Protein AF-A0A233HSI1-F1 (afdb_monomer)

Foldseek 3Di:
DDPVVLLVLLLLLLLLVVVLVLLCVVQDDPPDDPVSVVVSVVVSVVSVVSNVVSVVCCVPPVVVVDPPVLSVLSSVLSNLLSVCCCCVPPVVPDDDDPVSVVVNVVSVVVNVCSSVVDD

pLDDT: mean 83.76, std 8.8, range [45.31, 92.81]

Nearest PDB structures (foldseek):
  7szt-assembly1_B  TM=6.548E-01  e=5.494E-01  Clostridiales bacterium oral taxon 876
  8tgy-assembly1_A  TM=5.484E-01  e=1.049E+00  Clostridia bacterium
  8vxu-assembly1_A  TM=5.671E-01  e=1.898E+00  Clostridia bacterium
  8r97-assembly2_I  TM=2.950E-01  e=8.589E+00  Subtercola sp.

Sequence (119 aa):
MTSLGIFLALFVATCGAHMQNLVAIKNIDAQLGWVSYCKVALMCLPISVVVSVGFAYYYTNGVKAFPYLLLSLVALGSSIIFSFIINQFILHQRSFNQLEFIGVIFIIFGVGLTLYSKP

Radius of gyration: 16.39 Å; Cα contacts (8 Å, |Δi|>4): 89; chains: 1; bounding box: 34×32×50 Å

Structure (mmCIF, N/CA/C/O backbone):
data_AF-A0A233HSI1-F1
#
_entry.id   AF-A0A233HSI1-F1
#
loop_
_atom_site.group_PDB
_atom_site.id
_atom_site.type_symbol
_atom_site.label_atom_id
_atom_site.label_alt_id
_atom_site.label_comp_id
_atom_site.label_asym_id
_atom_site.label_entity_id
_atom_site.label_seq_id
_atom_site.pdbx_PDB_ins_code
_atom_site.Cartn_x
_atom_site.Cartn_y
_atom_site.Cartn_z
_atom_site.occupancy
_atom_site.B_iso_or_equiv
_atom_site.auth_seq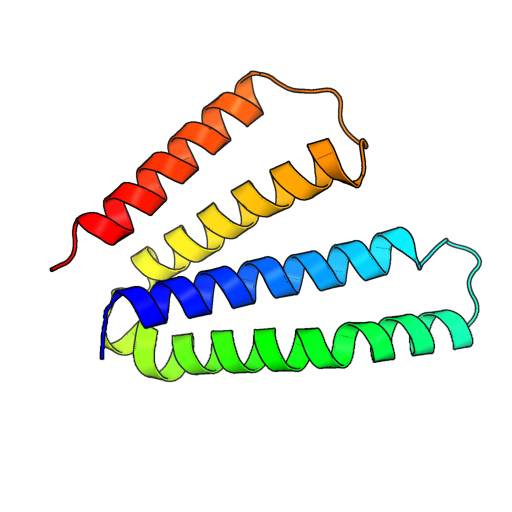_id
_atom_site.auth_comp_id
_atom_site.auth_asym_id
_atom_site.auth_atom_id
_atom_site.pdbx_PDB_model_num
ATOM 1 N N . MET A 1 1 ? -12.972 -10.424 17.689 1.00 51.75 1 MET A N 1
ATOM 2 C CA . MET A 1 1 ? -11.988 -10.247 16.595 1.00 51.75 1 MET A CA 1
ATOM 3 C C . MET A 1 1 ? -11.277 -8.933 16.839 1.00 51.75 1 MET A C 1
ATOM 5 O O . MET A 1 1 ? -11.958 -7.962 17.139 1.00 51.75 1 MET A O 1
ATOM 9 N N . THR A 1 2 ? -9.945 -8.910 16.826 1.00 67.56 2 THR A N 1
ATOM 10 C CA . THR A 1 2 ? -9.187 -7.736 17.281 1.00 67.56 2 THR A CA 1
ATOM 11 C C . THR A 1 2 ? -9.310 -6.587 16.280 1.00 67.56 2 THR A C 1
ATOM 13 O O . THR A 1 2 ? -9.145 -6.780 15.074 1.00 67.56 2 THR A O 1
ATOM 16 N N . SER A 1 3 ? -9.597 -5.388 16.790 1.00 73.25 3 SER A N 1
ATOM 17 C CA . SER A 1 3 ? -9.583 -4.106 16.068 1.00 73.25 3 SER A CA 1
ATOM 18 C C . SER A 1 3 ? -8.359 -3.977 15.153 1.00 73.25 3 SER A C 1
ATOM 20 O O . SER A 1 3 ? -8.475 -3.619 13.980 1.00 73.25 3 SER A O 1
ATOM 22 N N . LEU A 1 4 ? -7.203 -4.401 15.665 1.00 79.19 4 LEU A N 1
ATOM 23 C CA . LEU A 1 4 ? -5.924 -4.466 14.967 1.00 79.19 4 LEU A CA 1
ATOM 24 C C . LEU A 1 4 ? -5.984 -5.225 13.632 1.00 79.19 4 LEU A C 1
ATOM 26 O O . LEU A 1 4 ? -5.423 -4.760 12.645 1.00 79.19 4 LEU A O 1
ATOM 30 N N . GLY A 1 5 ? -6.677 -6.367 13.568 1.00 82.56 5 GLY A N 1
ATOM 31 C CA . GLY A 1 5 ? -6.723 -7.197 12.360 1.00 82.56 5 GLY A CA 1
ATOM 32 C C . GLY A 1 5 ? -7.417 -6.509 11.182 1.00 82.56 5 GLY A C 1
ATOM 33 O O . GLY A 1 5 ? -7.019 -6.695 10.036 1.00 82.56 5 GLY A O 1
ATOM 34 N N . ILE A 1 6 ? -8.417 -5.666 11.455 1.00 85.31 6 ILE A N 1
ATOM 35 C CA . ILE A 1 6 ? -9.121 -4.879 10.430 1.00 85.31 6 ILE A CA 1
ATOM 36 C C . ILE A 1 6 ? -8.209 -3.783 9.882 1.00 85.31 6 ILE A C 1
ATOM 38 O O . ILE A 1 6 ? -8.091 -3.630 8.667 1.00 85.31 6 ILE A O 1
ATOM 42 N N . PHE A 1 7 ? -7.530 -3.051 10.764 1.00 84.94 7 PHE A N 1
ATOM 43 C CA . PHE A 1 7 ? -6.602 -2.004 10.348 1.00 84.94 7 PHE A CA 1
ATOM 44 C C . PHE A 1 7 ? -5.396 -2.562 9.593 1.00 84.94 7 PHE A C 1
ATOM 46 O O . PHE A 1 7 ? -4.978 -1.980 8.596 1.00 84.94 7 PHE A O 1
ATOM 53 N N . LEU A 1 8 ? -4.871 -3.710 10.023 1.00 84.81 8 LEU A N 1
ATOM 54 C CA . LEU A 1 8 ? -3.740 -4.364 9.375 1.00 84.81 8 LEU A CA 1
ATOM 55 C C . LEU A 1 8 ? -4.132 -4.896 7.990 1.00 84.81 8 LEU A C 1
ATOM 57 O O . LEU A 1 8 ? -3.395 -4.683 7.032 1.00 84.81 8 LEU A O 1
ATOM 61 N N . ALA A 1 9 ? -5.321 -5.491 7.847 1.00 88.56 9 ALA A N 1
ATOM 62 C CA . ALA A 1 9 ? -5.846 -5.898 6.542 1.00 88.56 9 ALA A CA 1
ATOM 63 C C . ALA A 1 9 ? -6.010 -4.705 5.584 1.00 88.56 9 ALA A C 1
ATOM 65 O O . ALA A 1 9 ? -5.626 -4.795 4.419 1.00 88.56 9 ALA A O 1
ATOM 66 N N . LEU A 1 10 ? -6.526 -3.573 6.079 1.00 89.12 10 LEU A N 1
ATOM 67 C CA . LEU A 1 10 ? -6.682 -2.347 5.293 1.00 89.12 10 LEU A CA 1
ATOM 68 C C . LEU A 1 10 ? -5.328 -1.753 4.879 1.00 89.12 10 LEU A C 1
ATOM 70 O O . LEU A 1 10 ? -5.153 -1.351 3.728 1.00 89.12 10 LEU A O 1
ATOM 74 N N . PHE A 1 11 ? -4.361 -1.737 5.797 1.00 88.44 11 PHE A N 1
ATOM 75 C CA . PHE A 1 11 ? -2.997 -1.292 5.526 1.00 88.44 11 PHE A CA 1
ATOM 76 C C . PHE A 1 11 ? -2.338 -2.158 4.445 1.00 88.44 11 PHE A C 1
ATOM 78 O O . PHE A 1 11 ? -1.858 -1.633 3.442 1.00 88.44 11 PHE A O 1
ATOM 85 N N . VAL A 1 12 ? -2.389 -3.487 4.594 1.00 90.31 12 VAL A N 1
ATOM 86 C CA . VAL A 1 12 ? -1.818 -4.439 3.628 1.00 90.31 12 VAL A CA 1
ATOM 87 C C . VAL A 1 12 ? -2.481 -4.312 2.257 1.00 90.31 12 VAL A C 1
ATOM 89 O O . VAL A 1 12 ? -1.775 -4.281 1.251 1.00 90.31 12 VAL A O 1
ATOM 92 N N . ALA A 1 13 ? -3.810 -4.183 2.195 1.00 91.38 13 ALA A N 1
ATOM 93 C CA . ALA A 1 13 ? -4.523 -3.984 0.934 1.00 91.38 13 ALA A CA 1
ATOM 94 C C . ALA A 1 13 ? -4.107 -2.678 0.240 1.00 91.38 13 ALA A C 1
ATOM 96 O O . ALA A 1 13 ? -3.865 -2.659 -0.967 1.00 91.38 13 ALA A O 1
ATOM 97 N N . THR A 1 14 ? -3.954 -1.598 1.009 1.00 91.50 14 THR A N 1
ATOM 98 C CA . THR A 1 14 ? -3.534 -0.296 0.478 1.00 91.50 14 THR A CA 1
ATOM 99 C C . THR A 1 14 ? -2.098 -0.346 -0.052 1.00 91.50 14 THR A C 1
ATOM 101 O O . THR A 1 14 ? -1.837 0.093 -1.171 1.00 91.50 14 THR A O 1
ATOM 104 N N . CYS A 1 15 ? -1.164 -0.943 0.695 1.00 90.38 15 CYS A N 1
ATOM 105 C CA . CYS A 1 15 ? 0.211 -1.155 0.233 1.00 90.38 15 CYS A CA 1
ATOM 106 C C . CYS A 1 15 ? 0.274 -2.072 -0.997 1.00 90.38 15 CYS A C 1
ATOM 108 O O . CYS A 1 15 ? 1.035 -1.807 -1.925 1.00 90.38 15 CYS A O 1
ATOM 110 N N . GLY A 1 16 ? -0.544 -3.126 -1.037 1.00 92.19 16 GLY A N 1
ATOM 111 C CA . GLY A 1 16 ? -0.632 -4.040 -2.174 1.00 92.19 16 GLY A CA 1
ATOM 112 C C . GLY A 1 16 ? -1.038 -3.328 -3.465 1.00 92.19 16 GLY A C 1
ATOM 113 O O . GLY A 1 16 ? -0.390 -3.522 -4.490 1.00 92.19 16 GLY A O 1
ATOM 114 N N . ALA A 1 17 ? -2.034 -2.440 -3.412 1.00 90.12 17 ALA A N 1
ATOM 115 C CA . ALA A 1 17 ? -2.447 -1.647 -4.572 1.00 90.12 17 ALA A CA 1
ATOM 116 C C . ALA A 1 17 ? -1.292 -0.788 -5.123 1.00 90.12 17 ALA A C 1
ATOM 118 O O . ALA A 1 17 ? -1.042 -0.741 -6.327 1.00 90.12 17 ALA A O 1
ATOM 119 N N . HIS A 1 18 ? -0.512 -0.170 -4.237 1.00 89.94 18 HIS A N 1
ATOM 120 C CA . HIS A 1 18 ? 0.673 0.591 -4.632 1.00 89.94 18 HIS A CA 1
ATOM 121 C C . HIS A 1 18 ? 1.809 -0.275 -5.178 1.00 89.94 18 HIS A C 1
ATOM 123 O O . HIS A 1 18 ? 2.517 0.149 -6.089 1.00 89.94 18 HIS A O 1
ATOM 129 N N . MET A 1 19 ? 1.975 -1.499 -4.674 1.00 88.25 19 MET A N 1
ATOM 130 C CA . MET A 1 19 ? 2.938 -2.450 -5.233 1.00 88.25 19 MET A CA 1
ATOM 131 C C . MET A 1 19 ? 2.586 -2.823 -6.675 1.00 88.25 19 MET A C 1
ATOM 133 O O . MET A 1 19 ? 3.486 -2.924 -7.504 1.00 88.25 19 MET A O 1
ATOM 137 N N . GLN A 1 20 ? 1.301 -2.963 -7.012 1.00 89.19 20 GLN A N 1
ATOM 138 C CA . GLN A 1 20 ? 0.877 -3.193 -8.399 1.00 89.19 20 GLN A CA 1
ATOM 139 C C . GLN A 1 20 ? 1.246 -2.016 -9.302 1.00 89.19 20 GLN A C 1
ATOM 141 O O . GLN A 1 20 ? 1.793 -2.221 -10.385 1.00 89.19 20 GLN A O 1
ATOM 146 N N . ASN A 1 21 ? 1.024 -0.789 -8.825 1.00 86.56 21 ASN A N 1
ATOM 147 C CA . ASN A 1 21 ? 1.421 0.421 -9.543 1.00 86.56 21 ASN A CA 1
ATOM 148 C C . ASN A 1 21 ? 2.941 0.482 -9.746 1.00 86.56 21 ASN A C 1
ATOM 150 O O . ASN A 1 21 ? 3.406 0.817 -10.831 1.00 86.56 21 ASN A O 1
ATOM 154 N N . LEU A 1 22 ? 3.727 0.100 -8.737 1.00 87.75 22 LEU A N 1
ATOM 155 C CA . LEU A 1 22 ? 5.183 0.035 -8.841 1.00 87.75 22 LEU A CA 1
ATOM 156 C C . LEU A 1 22 ? 5.650 -1.006 -9.870 1.00 87.75 22 LEU A C 1
ATOM 158 O O . LEU A 1 22 ? 6.552 -0.722 -10.659 1.00 87.75 22 LEU A O 1
ATOM 162 N N . VAL A 1 23 ? 5.051 -2.203 -9.872 1.00 86.69 23 VAL A N 1
ATOM 163 C CA . VAL A 1 23 ? 5.359 -3.251 -10.859 1.00 86.69 23 VAL A CA 1
ATOM 164 C C . VAL A 1 23 ? 5.020 -2.760 -12.264 1.00 86.69 23 VAL A C 1
ATOM 166 O O . VAL A 1 23 ? 5.821 -2.965 -13.173 1.00 86.69 23 VAL A O 1
ATOM 169 N N . ALA A 1 24 ? 3.890 -2.071 -12.436 1.00 84.38 24 ALA A N 1
ATOM 170 C CA . ALA A 1 24 ? 3.514 -1.464 -13.706 1.00 84.38 24 ALA A CA 1
ATOM 171 C C . ALA A 1 24 ? 4.547 -0.419 -14.160 1.00 84.38 24 ALA A C 1
ATOM 173 O O . ALA A 1 24 ? 5.080 -0.544 -15.255 1.00 84.38 24 ALA A O 1
ATOM 174 N N . ILE A 1 25 ? 4.908 0.544 -13.306 1.00 83.44 25 ILE A N 1
ATOM 175 C CA . ILE A 1 25 ? 5.873 1.608 -13.642 1.00 83.44 25 ILE A CA 1
ATOM 176 C C . ILE A 1 25 ? 7.252 1.040 -14.004 1.00 83.44 25 ILE A C 1
ATOM 178 O O . ILE A 1 25 ? 7.887 1.528 -14.931 1.00 83.44 25 ILE A O 1
ATOM 182 N N . LYS A 1 26 ? 7.734 0.011 -13.295 1.00 82.75 26 LYS A N 1
ATOM 183 C CA . LYS A 1 26 ? 9.069 -0.564 -13.543 1.00 82.75 26 LYS A CA 1
ATOM 184 C C . LYS A 1 26 ? 9.157 -1.468 -14.771 1.00 82.75 26 LYS A C 1
ATOM 186 O O . LYS A 1 26 ? 10.261 -1.706 -15.246 1.00 82.75 26 LYS A O 1
ATOM 191 N N . ASN A 1 27 ? 8.038 -2.026 -15.228 1.00 79.12 27 ASN A N 1
ATOM 192 C CA . ASN A 1 27 ? 8.028 -3.050 -16.277 1.00 79.12 27 ASN A CA 1
ATOM 193 C C . ASN A 1 27 ? 7.227 -2.646 -17.517 1.00 79.12 27 ASN A C 1
ATOM 195 O O . ASN A 1 27 ? 7.153 -3.441 -18.451 1.00 79.12 27 ASN A O 1
ATOM 199 N N . ILE A 1 28 ? 6.608 -1.463 -17.524 1.00 74.62 28 ILE A N 1
ATOM 200 C CA . ILE A 1 28 ? 5.873 -0.914 -18.664 1.00 74.62 28 ILE A CA 1
ATOM 201 C C . ILE A 1 28 ? 6.566 0.373 -19.135 1.00 74.62 28 ILE A C 1
ATOM 203 O O . ILE A 1 28 ? 6.205 1.470 -18.726 1.00 74.62 28 ILE A O 1
ATOM 207 N N . ASP A 1 29 ? 7.544 0.230 -20.026 1.00 66.81 29 ASP A N 1
ATOM 208 C CA . ASP A 1 29 ? 8.019 1.300 -20.904 1.00 66.81 29 ASP A CA 1
ATOM 209 C C . ASP A 1 29 ? 7.129 1.473 -22.145 1.00 66.81 29 ASP A C 1
ATOM 211 O O . ASP A 1 29 ? 6.493 0.532 -22.630 1.00 66.81 29 ASP A O 1
ATOM 215 N N . ALA A 1 30 ? 7.143 2.688 -22.704 1.00 59.53 30 ALA A N 1
ATOM 216 C CA . ALA A 1 30 ? 6.294 3.144 -23.812 1.00 59.53 30 ALA A CA 1
ATOM 217 C C . ALA A 1 30 ? 6.402 2.330 -25.125 1.00 59.53 30 ALA A C 1
ATOM 219 O O . ALA A 1 30 ? 5.626 2.563 -26.048 1.00 59.53 30 ALA A O 1
ATOM 220 N N . GLN A 1 31 ? 7.344 1.385 -25.227 1.00 60.62 31 GLN A N 1
ATOM 221 C CA . GLN A 1 31 ? 7.579 0.554 -26.418 1.00 60.62 31 GLN A CA 1
ATOM 222 C C . GLN A 1 31 ? 7.211 -0.928 -26.246 1.00 60.62 31 GLN A C 1
ATOM 224 O O . GLN A 1 31 ? 7.491 -1.742 -27.128 1.00 60.62 31 GLN A O 1
ATOM 229 N N . LEU A 1 32 ? 6.609 -1.327 -25.126 1.00 62.66 32 LEU A N 1
ATOM 230 C CA . LEU A 1 32 ? 6.364 -2.745 -24.878 1.00 62.66 32 LEU A CA 1
ATOM 231 C C . LEU A 1 32 ? 5.127 -3.277 -25.605 1.00 62.66 32 LEU A C 1
ATOM 233 O O . LEU A 1 32 ? 4.038 -2.717 -25.542 1.00 62.66 32 LEU A O 1
ATOM 237 N N . GLY A 1 33 ? 5.300 -4.420 -26.270 1.00 77.75 33 GLY A N 1
ATOM 238 C CA . GLY A 1 33 ? 4.210 -5.160 -26.902 1.00 77.75 33 GLY A CA 1
ATOM 239 C C . GLY A 1 33 ? 3.319 -5.908 -25.900 1.00 77.75 33 GLY A C 1
ATOM 240 O O . GLY A 1 33 ? 3.675 -6.107 -24.737 1.00 77.75 33 GLY A O 1
ATOM 241 N N . TRP A 1 34 ? 2.176 -6.402 -26.390 1.00 82.81 34 TRP A N 1
ATOM 242 C CA . TRP A 1 34 ? 1.140 -7.142 -25.644 1.00 82.81 34 TRP A CA 1
ATOM 243 C C . TRP A 1 34 ? 1.662 -8.207 -24.664 1.00 82.81 34 TRP A C 1
ATOM 245 O O . TRP A 1 34 ? 1.137 -8.349 -23.563 1.00 82.81 34 TRP A O 1
ATOM 255 N N . VAL A 1 35 ? 2.736 -8.917 -25.017 1.00 82.19 35 VAL A N 1
ATOM 256 C CA . VAL A 1 35 ? 3.335 -9.961 -24.168 1.00 82.19 35 VAL A CA 1
ATOM 257 C C . VAL A 1 35 ? 3.862 -9.406 -22.839 1.00 82.19 35 VAL A C 1
ATOM 259 O O . VAL A 1 35 ? 3.751 -10.080 -21.815 1.00 82.19 35 VAL A O 1
ATOM 262 N N . SER A 1 36 ? 4.411 -8.187 -22.819 1.00 81.88 36 SER A N 1
ATOM 263 C CA . SER A 1 36 ? 4.894 -7.584 -21.570 1.00 81.88 36 SER A CA 1
ATOM 264 C C . SER A 1 36 ? 3.740 -7.205 -20.649 1.00 81.88 36 SER A C 1
ATOM 266 O O . SER A 1 36 ? 3.781 -7.501 -19.456 1.00 81.88 36 SER A O 1
ATOM 268 N N . TYR A 1 37 ? 2.659 -6.653 -21.210 1.00 83.31 37 TYR A N 1
ATOM 269 C CA . TYR A 1 37 ? 1.442 -6.362 -20.453 1.00 83.31 37 TYR A CA 1
ATOM 270 C C . TYR A 1 37 ? 0.859 -7.626 -19.814 1.00 83.31 37 TYR A C 1
ATOM 272 O O . TYR A 1 37 ? 0.514 -7.609 -18.635 1.00 83.31 37 TYR A O 1
ATOM 280 N N . CYS A 1 38 ? 0.825 -8.748 -20.543 1.00 86.50 38 CYS A N 1
ATOM 281 C CA . CYS A 1 38 ? 0.393 -10.030 -19.984 1.00 86.50 38 CYS A CA 1
ATOM 282 C C . CYS A 1 38 ? 1.300 -10.504 -18.840 1.00 86.50 38 CYS A C 1
ATOM 284 O O . CYS A 1 38 ? 0.796 -10.975 -17.823 1.00 86.50 38 CYS A O 1
ATOM 286 N N . LYS A 1 39 ? 2.626 -10.3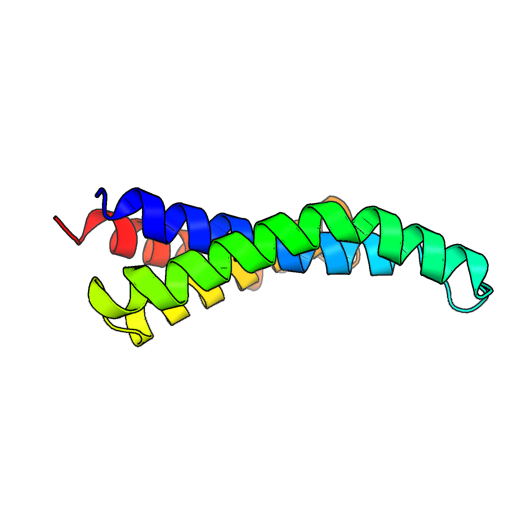56 -18.960 1.00 85.12 39 LYS A N 1
ATOM 287 C CA . LYS A 1 39 ? 3.561 -10.710 -17.878 1.00 85.12 39 LYS A CA 1
ATOM 288 C C . LYS A 1 39 ? 3.335 -9.860 -16.630 1.00 85.12 39 LYS A C 1
ATOM 290 O O . LYS A 1 39 ? 3.252 -10.413 -15.538 1.00 85.12 39 LYS A O 1
ATOM 295 N N . VAL A 1 40 ? 3.182 -8.546 -16.789 1.00 87.31 40 VAL A N 1
ATOM 296 C CA . VAL A 1 40 ? 2.888 -7.635 -15.673 1.00 87.31 40 VAL A CA 1
ATOM 297 C C . VAL A 1 40 ? 1.549 -7.980 -15.027 1.00 87.31 40 VAL A C 1
ATOM 299 O O . VAL A 1 40 ? 1.471 -8.082 -13.806 1.00 87.31 40 VAL A O 1
ATOM 302 N N . ALA A 1 41 ? 0.515 -8.252 -15.825 1.00 86.81 41 ALA A N 1
ATOM 303 C CA . ALA A 1 41 ? -0.783 -8.676 -15.313 1.00 86.81 41 ALA A CA 1
ATOM 304 C C . ALA A 1 41 ? -0.675 -9.969 -14.485 1.00 86.81 41 ALA A C 1
ATOM 306 O O . ALA A 1 41 ? -1.203 -10.029 -13.375 1.00 86.81 41 ALA A O 1
ATOM 307 N N . LEU A 1 42 ? 0.068 -10.970 -14.973 1.00 90.12 42 LEU A N 1
ATOM 308 C CA . LEU A 1 42 ? 0.315 -12.218 -14.244 1.00 90.12 42 LEU A CA 1
ATOM 309 C C . LEU A 1 42 ? 1.098 -11.993 -12.942 1.00 90.12 42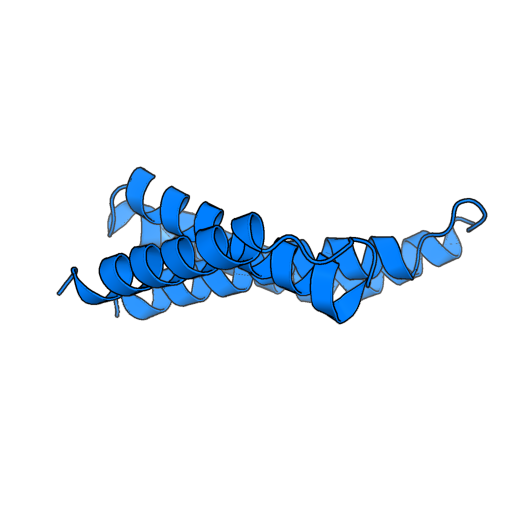 LEU A C 1
ATOM 311 O O . LEU A 1 42 ? 0.768 -12.605 -11.929 1.00 90.12 42 LEU A O 1
ATOM 315 N N . MET A 1 43 ? 2.088 -11.095 -12.933 1.00 88.38 43 MET A N 1
ATOM 316 C CA . MET A 1 43 ? 2.822 -10.724 -11.714 1.00 88.38 43 MET A CA 1
ATOM 317 C C . MET A 1 43 ? 1.935 -9.996 -10.696 1.00 88.38 43 MET A C 1
ATOM 319 O O . MET A 1 43 ? 2.115 -10.158 -9.490 1.00 88.38 43 MET A O 1
ATOM 323 N N . CYS A 1 44 ? 0.959 -9.218 -11.166 1.00 91.12 44 CYS A N 1
ATOM 324 C CA . CYS A 1 44 ? 0.022 -8.498 -10.311 1.00 91.12 44 CYS A CA 1
ATOM 325 C C . CYS A 1 44 ? -1.110 -9.379 -9.764 1.00 91.12 44 CYS A C 1
ATOM 327 O O . CYS A 1 44 ? -1.693 -8.998 -8.751 1.00 91.12 44 CYS A O 1
ATOM 329 N N . LEU A 1 45 ? -1.419 -10.537 -10.369 1.00 91.69 45 LEU A N 1
ATOM 330 C CA . LEU A 1 45 ? -2.533 -11.406 -9.952 1.00 91.69 45 LEU A CA 1
ATOM 331 C C . LEU A 1 45 ? -2.472 -11.841 -8.475 1.00 91.69 45 LEU A C 1
ATOM 333 O O . LEU A 1 45 ? -3.475 -11.655 -7.782 1.00 91.69 45 LEU A O 1
ATOM 337 N N . PRO A 1 46 ? -1.347 -12.360 -7.940 1.00 90.38 46 PRO A N 1
ATOM 338 C CA . PRO A 1 46 ? -1.271 -12.724 -6.523 1.00 90.38 46 PRO A CA 1
ATOM 339 C C . PRO A 1 46 ? -1.519 -11.523 -5.608 1.00 90.38 46 PRO A C 1
ATOM 341 O O . PRO A 1 46 ? -2.223 -11.629 -4.604 1.00 90.38 46 PRO A O 1
ATOM 344 N N . ILE A 1 47 ? -0.999 -10.355 -5.995 1.00 92.31 47 ILE A N 1
ATOM 345 C CA . ILE A 1 47 ? -1.199 -9.106 -5.260 1.00 92.31 47 ILE A CA 1
ATOM 346 C C . ILE A 1 47 ? -2.677 -8.693 -5.327 1.00 92.31 47 ILE A C 1
ATOM 348 O O . ILE A 1 47 ? -3.248 -8.340 -4.299 1.00 92.31 47 ILE A O 1
ATOM 352 N N . SER A 1 48 ? -3.334 -8.831 -6.486 1.00 92.00 48 SER A N 1
ATOM 353 C CA . SER A 1 48 ? -4.759 -8.516 -6.664 1.00 92.00 48 SER A CA 1
ATOM 354 C C . SER A 1 48 ? -5.638 -9.341 -5.739 1.00 92.00 48 SER A C 1
ATOM 356 O O . SER A 1 48 ? -6.612 -8.814 -5.206 1.00 92.00 48 SER A O 1
ATOM 358 N N . VAL A 1 49 ? -5.305 -10.617 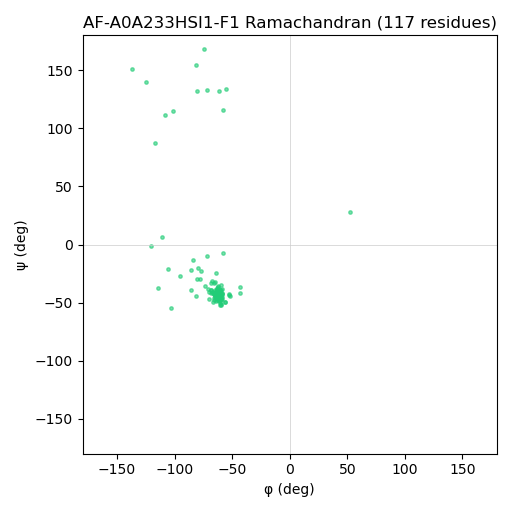-5.525 1.00 92.50 49 VAL A N 1
ATOM 359 C CA . VAL A 1 49 ? -6.048 -11.482 -4.599 1.00 92.50 49 VAL A CA 1
ATOM 360 C C . VAL A 1 49 ? -5.926 -10.952 -3.173 1.00 92.50 49 VAL A C 1
ATOM 362 O O . VAL A 1 49 ? -6.942 -10.765 -2.510 1.00 92.50 49 VAL A O 1
ATOM 365 N N . VAL A 1 50 ? -4.711 -10.637 -2.716 1.00 90.88 50 VAL A N 1
ATOM 366 C CA . VAL A 1 50 ? -4.480 -10.091 -1.366 1.00 90.88 50 VAL A CA 1
ATOM 367 C C . VAL A 1 50 ? -5.207 -8.759 -1.172 1.00 90.88 50 VAL A C 1
ATOM 369 O O . VAL A 1 50 ? -5.884 -8.567 -0.163 1.00 90.88 50 VAL A O 1
ATOM 372 N N . VAL A 1 51 ? -5.118 -7.862 -2.156 1.00 92.81 51 VAL A N 1
ATOM 373 C CA . VAL A 1 51 ? -5.795 -6.558 -2.147 1.00 92.81 51 VAL A CA 1
ATOM 374 C C . VAL A 1 51 ? -7.311 -6.738 -2.088 1.00 92.81 51 VAL A C 1
ATOM 376 O O . VAL A 1 51 ? -7.972 -6.139 -1.240 1.00 92.81 51 VAL A O 1
ATOM 379 N N . SER A 1 52 ? -7.862 -7.612 -2.932 1.00 92.19 52 SER A N 1
ATOM 380 C CA . SER A 1 52 ? -9.304 -7.872 -2.996 1.00 92.19 52 SER A CA 1
ATOM 381 C C . SER A 1 52 ? -9.827 -8.491 -1.703 1.00 92.19 52 SER A C 1
ATOM 383 O O . SER A 1 52 ? -10.845 -8.044 -1.184 1.00 92.19 52 SER A O 1
ATOM 385 N N . VAL A 1 53 ? -9.120 -9.475 -1.138 1.00 92.00 53 VAL A N 1
ATOM 386 C CA . VAL A 1 53 ? -9.489 -10.104 0.140 1.00 92.00 53 VAL A CA 1
ATOM 387 C C . VAL A 1 53 ? -9.405 -9.095 1.285 1.00 92.00 53 VAL A C 1
ATOM 389 O O . VAL A 1 53 ? -10.323 -9.025 2.100 1.00 92.00 53 VAL A O 1
ATOM 392 N N . GLY A 1 54 ? -8.351 -8.277 1.335 1.00 89.00 54 GLY A N 1
ATOM 393 C CA . GLY A 1 54 ? -8.191 -7.252 2.365 1.00 89.00 54 GLY A CA 1
ATOM 394 C C . GLY A 1 54 ? -9.291 -6.189 2.314 1.00 89.00 54 GLY A C 1
ATOM 395 O O . GLY A 1 54 ? -9.899 -5.887 3.344 1.00 89.00 54 GLY A O 1
ATOM 396 N N . PHE A 1 55 ? -9.631 -5.686 1.121 1.00 88.50 55 PHE A N 1
ATOM 397 C CA . PHE A 1 55 ? -10.746 -4.749 0.961 1.00 88.50 55 PHE A CA 1
ATOM 398 C C . PHE A 1 55 ? -12.109 -5.404 1.212 1.00 88.50 55 PHE A C 1
ATOM 400 O O . PHE A 1 55 ? -12.954 -4.800 1.869 1.00 88.50 55 PHE A O 1
ATOM 407 N N . ALA A 1 56 ? -12.334 -6.647 0.779 1.00 89.94 56 ALA A N 1
ATOM 408 C CA . ALA A 1 56 ? -13.570 -7.374 1.073 1.00 89.94 56 ALA A CA 1
ATOM 409 C C . ALA A 1 56 ? -13.759 -7.574 2.583 1.00 89.94 56 ALA A C 1
ATOM 411 O O . ALA A 1 56 ? -14.847 -7.347 3.120 1.00 89.94 56 ALA A O 1
ATOM 412 N N . TYR A 1 57 ? -12.689 -7.928 3.296 1.00 87.31 57 TYR A N 1
ATOM 413 C CA . TYR A 1 57 ? -12.701 -8.042 4.749 1.00 87.31 57 TYR A CA 1
ATOM 414 C C . TYR A 1 57 ? -13.015 -6.695 5.419 1.00 87.31 57 TYR A C 1
ATOM 416 O O . TYR A 1 57 ? -13.834 -6.633 6.340 1.00 87.31 57 TYR A O 1
ATOM 424 N N . TYR A 1 58 ? -12.440 -5.605 4.908 1.00 85.69 58 TYR A N 1
ATOM 425 C CA . TYR A 1 58 ? -12.738 -4.240 5.336 1.00 85.69 58 TYR A CA 1
ATOM 426 C C . TYR A 1 58 ? -14.218 -3.860 5.141 1.00 85.69 58 TYR A C 1
ATOM 428 O O . TYR A 1 58 ? -14.858 -3.423 6.099 1.00 85.69 58 TYR A O 1
ATOM 436 N N . TYR A 1 59 ? -14.789 -4.066 3.952 1.00 83.56 59 TYR A N 1
ATOM 437 C CA . TYR A 1 59 ? -16.184 -3.704 3.677 1.00 83.56 59 TYR A CA 1
ATOM 438 C C . TYR A 1 59 ? -17.180 -4.562 4.466 1.00 83.56 59 TYR A C 1
ATOM 440 O O . TYR A 1 59 ? -18.238 -4.076 4.861 1.00 83.56 59 TYR A O 1
ATOM 448 N N . THR A 1 60 ? -16.836 -5.819 4.751 1.00 86.19 60 THR A N 1
ATOM 449 C CA . THR A 1 60 ? -17.753 -6.753 5.420 1.00 86.19 60 THR A CA 1
ATOM 450 C C . THR A 1 60 ? -17.710 -6.638 6.944 1.00 86.19 60 THR A C 1
ATOM 452 O O . THR A 1 60 ? -18.754 -6.723 7.596 1.00 86.19 60 THR A O 1
ATOM 455 N N . ASN A 1 61 ? -16.515 -6.445 7.516 1.00 85.00 61 ASN A N 1
ATOM 456 C CA . ASN A 1 61 ? -16.290 -6.458 8.966 1.00 85.00 61 ASN A CA 1
ATOM 457 C C . ASN A 1 61 ? -15.851 -5.095 9.513 1.00 85.00 61 ASN A C 1
ATOM 459 O O . ASN A 1 61 ? -16.277 -4.699 10.595 1.00 85.00 61 ASN A O 1
ATOM 463 N N . GLY A 1 62 ? -15.033 -4.352 8.766 1.00 80.06 62 GLY A N 1
ATOM 464 C CA . GLY A 1 62 ? -14.497 -3.057 9.190 1.00 80.06 62 GLY A CA 1
ATOM 465 C C . GLY A 1 62 ? -15.562 -1.978 9.329 1.00 80.06 62 GLY A C 1
ATOM 466 O O . GLY A 1 62 ? -15.654 -1.352 10.382 1.00 80.06 62 GLY A O 1
ATOM 467 N N . VAL A 1 63 ? -16.414 -1.813 8.316 1.00 82.44 63 VAL A N 1
ATOM 468 C CA . VAL A 1 63 ? -17.479 -0.787 8.308 1.00 82.44 63 VAL A CA 1
ATOM 469 C C . VAL A 1 63 ? -18.527 -1.020 9.407 1.00 82.44 63 VAL A C 1
ATOM 471 O O . VAL A 1 63 ? -19.157 -0.075 9.872 1.00 82.44 63 VAL A O 1
ATOM 474 N N . LYS A 1 64 ? -18.690 -2.266 9.870 1.00 84.62 64 LYS A N 1
ATOM 475 C CA . LYS A 1 64 ? -19.578 -2.600 10.996 1.00 84.62 64 LYS A CA 1
ATOM 476 C C . LYS A 1 64 ? -18.961 -2.267 12.356 1.00 84.62 64 LYS A C 1
ATOM 478 O O . LYS A 1 64 ? -19.692 -1.998 13.301 1.00 84.62 64 LYS A O 1
ATOM 483 N N . ALA A 1 65 ? -17.633 -2.313 12.461 1.00 82.31 65 ALA A N 1
ATOM 484 C CA . ALA A 1 65 ? -16.906 -2.137 13.717 1.00 82.31 65 ALA A CA 1
ATOM 485 C C . ALA A 1 65 ? -16.412 -0.695 13.943 1.00 82.31 65 ALA A C 1
ATOM 487 O O . ALA A 1 65 ? -16.244 -0.267 15.086 1.00 82.31 65 ALA A O 1
ATOM 488 N N . PHE A 1 66 ? -16.175 0.078 12.878 1.00 83.25 66 PHE A N 1
ATOM 489 C CA . PHE A 1 66 ? -15.640 1.438 12.964 1.00 83.25 66 PHE A CA 1
ATOM 490 C C . PHE A 1 66 ? -16.364 2.392 12.006 1.00 83.25 66 PHE A C 1
ATOM 492 O O . PHE A 1 66 ? -16.790 1.970 10.932 1.00 83.25 66 PHE A O 1
ATOM 499 N N . PRO A 1 67 ? -16.446 3.697 12.341 1.00 84.81 67 PRO A N 1
ATOM 500 C CA . PRO A 1 67 ? -16.943 4.701 11.411 1.00 84.81 67 PRO A CA 1
ATOM 501 C C . PRO A 1 67 ? -16.144 4.676 10.109 1.00 84.81 67 PRO A C 1
ATOM 503 O O . PRO A 1 67 ? -14.911 4.680 10.139 1.00 84.81 67 PRO A O 1
ATOM 506 N N . TYR A 1 68 ? -16.848 4.714 8.977 1.00 82.25 68 TYR A N 1
ATOM 507 C CA . TYR A 1 68 ? -16.232 4.703 7.649 1.00 82.25 68 TYR A CA 1
ATOM 508 C C . TYR A 1 68 ? -15.150 5.780 7.511 1.00 82.25 68 TYR A C 1
ATOM 510 O O . TYR A 1 68 ? -14.045 5.473 7.081 1.00 82.25 68 TYR A O 1
ATOM 518 N N . LEU A 1 69 ? -15.429 7.000 7.992 1.00 84.12 69 LEU A N 1
ATOM 519 C CA . LEU A 1 69 ? -14.489 8.125 7.983 1.00 84.12 69 LEU A CA 1
ATOM 520 C C . LEU A 1 69 ? -13.136 7.772 8.619 1.00 84.12 69 LEU A C 1
ATOM 522 O O . LEU A 1 69 ? -12.091 8.099 8.065 1.00 84.12 69 LEU A O 1
ATOM 526 N N . LEU A 1 70 ? -13.151 7.076 9.759 1.00 83.75 70 LEU A N 1
ATOM 527 C CA . LEU A 1 70 ? -11.936 6.684 10.471 1.00 83.75 70 LEU A CA 1
ATOM 528 C C . LEU A 1 70 ? -11.092 5.728 9.627 1.00 83.75 70 LEU A C 1
ATOM 530 O O . LEU A 1 70 ? -9.883 5.890 9.497 1.00 83.75 70 LEU A O 1
ATOM 534 N N . LEU A 1 71 ? -11.747 4.732 9.036 1.00 84.38 71 LEU A N 1
ATOM 535 C CA . LEU A 1 71 ? -11.084 3.742 8.199 1.00 84.38 71 LEU A CA 1
ATOM 536 C C . LEU A 1 71 ? -10.552 4.387 6.914 1.00 84.38 71 LEU A C 1
ATOM 538 O O . LEU A 1 71 ? -9.424 4.114 6.515 1.00 84.38 71 LEU A O 1
ATOM 542 N N . SER A 1 72 ? -11.320 5.291 6.303 1.00 85.38 72 SER A N 1
ATOM 543 C CA . SER A 1 72 ? -10.879 6.059 5.140 1.00 85.38 72 SER A CA 1
ATOM 544 C C . SER A 1 72 ? -9.648 6.904 5.448 1.00 85.38 72 SER A C 1
ATOM 546 O O . SER A 1 72 ? -8.748 6.942 4.619 1.00 85.38 72 SER A O 1
ATOM 548 N N . LEU A 1 73 ? -9.557 7.523 6.632 1.00 85.88 73 LEU A N 1
ATOM 549 C CA . LEU A 1 73 ? -8.363 8.264 7.055 1.00 85.88 73 LEU A CA 1
ATOM 550 C C . LEU A 1 73 ? -7.138 7.356 7.196 1.00 85.88 73 LEU A C 1
ATOM 552 O O . LEU A 1 73 ? -6.052 7.736 6.766 1.00 85.88 73 LEU A O 1
ATOM 556 N N . VAL A 1 74 ? -7.300 6.145 7.736 1.00 86.25 74 VAL A N 1
ATOM 557 C CA . VAL A 1 74 ? -6.202 5.165 7.813 1.00 86.25 74 VAL A CA 1
ATOM 558 C C . VAL A 1 74 ? -5.765 4.712 6.416 1.00 86.25 74 VAL A C 1
ATOM 560 O O . VAL A 1 74 ? -4.566 4.648 6.138 1.00 86.25 74 VAL A O 1
ATOM 563 N N . ALA A 1 75 ? -6.707 4.448 5.508 1.00 88.44 75 ALA A N 1
ATOM 564 C CA . ALA A 1 75 ? -6.400 4.106 4.119 1.00 88.44 75 ALA A CA 1
ATOM 565 C C . ALA A 1 75 ? -5.684 5.261 3.391 1.00 88.44 75 ALA A C 1
ATOM 567 O O . ALA A 1 75 ? -4.662 5.054 2.744 1.00 88.44 75 ALA A O 1
ATOM 568 N N . LEU A 1 76 ? -6.156 6.500 3.549 1.00 89.62 76 LEU A N 1
ATOM 569 C CA . LEU A 1 76 ? -5.515 7.688 2.975 1.00 89.62 76 LEU A CA 1
ATOM 570 C C . LEU A 1 76 ? -4.111 7.905 3.540 1.00 89.62 76 LEU A C 1
ATOM 572 O O . LEU A 1 76 ? -3.164 8.095 2.782 1.00 89.62 76 LEU A O 1
ATOM 576 N N . GLY A 1 77 ? -3.964 7.830 4.862 1.00 89.75 77 GLY A N 1
ATOM 577 C CA . GLY A 1 77 ? -2.680 8.004 5.527 1.00 89.75 77 GLY A CA 1
ATOM 578 C C . GLY A 1 77 ? -1.666 6.947 5.096 1.00 89.75 77 GLY A C 1
ATOM 579 O O . GLY A 1 77 ? -0.562 7.287 4.680 1.00 89.75 77 GLY A O 1
ATOM 580 N N . SER A 1 78 ? -2.058 5.671 5.109 1.00 89.25 78 SER A N 1
ATOM 581 C CA . SER A 1 78 ? -1.203 4.571 4.639 1.00 89.25 78 SER A CA 1
ATOM 582 C C . SER A 1 78 ? -0.842 4.701 3.157 1.00 89.25 78 SER A C 1
ATOM 584 O O . SER A 1 78 ? 0.311 4.478 2.790 1.00 89.25 78 SER A O 1
ATOM 586 N N . SER A 1 79 ? -1.781 5.151 2.322 1.00 91.50 79 SER A N 1
ATOM 587 C CA . SER A 1 79 ? -1.544 5.438 0.908 1.00 91.50 79 SER A CA 1
ATOM 588 C C . SER A 1 79 ? -0.485 6.527 0.706 1.00 91.50 79 SER A C 1
ATOM 590 O O . SER A 1 79 ? 0.439 6.342 -0.088 1.00 91.50 79 SER A O 1
ATOM 592 N N . ILE A 1 80 ? -0.569 7.632 1.457 1.00 91.12 80 ILE A N 1
ATOM 593 C CA . ILE A 1 80 ? 0.400 8.735 1.390 1.00 91.12 80 ILE A CA 1
ATOM 594 C C . ILE A 1 80 ? 1.779 8.277 1.870 1.00 91.12 80 ILE A C 1
ATOM 596 O O . ILE A 1 80 ? 2.769 8.500 1.173 1.00 91.12 80 ILE A O 1
ATOM 600 N N . ILE A 1 81 ? 1.846 7.595 3.019 1.00 90.38 81 ILE A N 1
ATOM 601 C CA . ILE A 1 81 ? 3.102 7.070 3.574 1.00 90.38 81 ILE A CA 1
ATOM 602 C C . ILE A 1 81 ? 3.788 6.160 2.552 1.00 90.38 81 ILE A C 1
ATOM 604 O O . ILE A 1 81 ? 4.971 6.322 2.259 1.00 90.38 81 ILE A O 1
ATOM 608 N N . PHE A 1 82 ? 3.048 5.216 1.975 1.00 91.25 82 PHE A N 1
ATOM 609 C CA . PHE A 1 82 ? 3.631 4.230 1.075 1.00 91.25 82 PHE A CA 1
ATOM 610 C C . PHE A 1 82 ? 4.000 4.828 -0.289 1.00 91.25 82 PHE A C 1
ATOM 612 O O . PHE A 1 82 ? 5.054 4.503 -0.834 1.00 91.25 82 PHE A O 1
ATOM 619 N N . SER A 1 83 ? 3.206 5.775 -0.798 1.00 88.38 83 SER A N 1
ATOM 620 C CA . SER A 1 83 ? 3.544 6.540 -2.008 1.00 88.38 83 SER A CA 1
ATOM 621 C C . SER A 1 83 ? 4.822 7.357 -1.824 1.00 88.38 83 SER A C 1
ATOM 623 O O . SER A 1 83 ? 5.664 7.397 -2.721 1.00 88.38 83 SER A O 1
ATOM 625 N N . PHE A 1 84 ? 4.995 7.984 -0.657 1.00 88.56 84 PHE A N 1
ATOM 626 C CA . PHE A 1 84 ? 6.223 8.696 -0.316 1.00 88.56 84 PHE A CA 1
ATOM 627 C C . PHE A 1 84 ? 7.421 7.741 -0.289 1.00 88.56 84 PHE A C 1
ATOM 629 O O . PHE A 1 84 ? 8.445 8.028 -0.907 1.00 88.56 84 PHE A O 1
ATOM 636 N N . ILE A 1 85 ? 7.275 6.573 0.350 1.00 88.19 85 ILE A N 1
ATOM 637 C CA . ILE A 1 85 ? 8.343 5.568 0.414 1.00 88.19 85 ILE A CA 1
ATOM 638 C C . ILE A 1 85 ? 8.752 5.108 -0.991 1.00 88.19 85 ILE A C 1
ATOM 640 O O . ILE A 1 85 ? 9.941 5.094 -1.313 1.00 88.19 85 ILE A O 1
ATOM 644 N N . ILE A 1 86 ? 7.779 4.770 -1.842 1.00 88.75 86 ILE A N 1
ATOM 645 C CA . ILE A 1 86 ? 8.041 4.333 -3.217 1.00 88.75 86 ILE A CA 1
ATOM 646 C C . ILE A 1 86 ? 8.772 5.424 -4.002 1.00 88.75 86 ILE A C 1
ATOM 648 O O . ILE A 1 86 ? 9.817 5.158 -4.597 1.00 88.75 86 ILE A O 1
ATOM 652 N N . ASN A 1 87 ? 8.245 6.648 -4.012 1.00 85.06 87 ASN A N 1
ATOM 653 C CA . ASN A 1 87 ? 8.797 7.720 -4.835 1.00 85.06 87 ASN A CA 1
ATOM 654 C C . ASN A 1 87 ? 10.200 8.139 -4.385 1.00 85.06 87 ASN A C 1
ATOM 656 O O . ASN A 1 87 ? 11.068 8.361 -5.232 1.00 85.06 87 ASN A O 1
ATOM 660 N N . GLN A 1 88 ? 10.430 8.215 -3.072 1.00 85.19 88 GLN A N 1
ATOM 661 C CA . GLN A 1 88 ? 11.685 8.707 -2.516 1.00 85.19 88 GLN A CA 1
ATOM 662 C C . GLN A 1 88 ? 12.785 7.640 -2.494 1.00 85.19 88 GLN A C 1
ATOM 664 O O . GLN A 1 88 ? 13.917 7.941 -2.861 1.00 85.19 88 GLN A O 1
ATOM 669 N N . PHE A 1 89 ? 12.470 6.410 -2.072 1.00 84.81 89 PHE A N 1
ATOM 670 C CA . PHE A 1 89 ? 13.480 5.373 -1.813 1.00 84.81 89 PHE A CA 1
ATOM 671 C C . PHE A 1 89 ? 13.549 4.280 -2.881 1.00 84.81 89 PHE A C 1
ATOM 673 O O . PHE A 1 89 ? 14.559 3.589 -2.969 1.00 84.81 89 PHE A O 1
ATOM 680 N N . ILE A 1 90 ? 12.494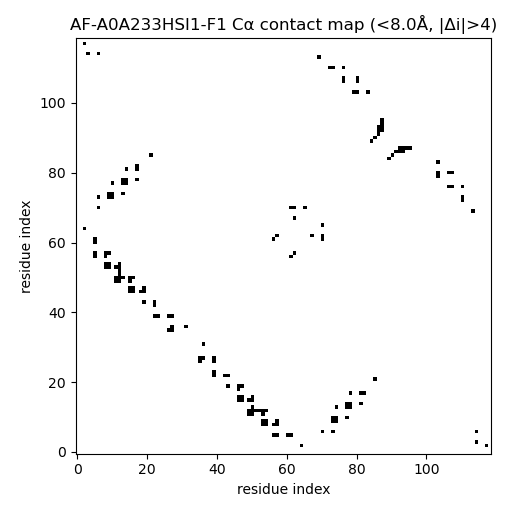 4.075 -3.678 1.00 84.81 90 ILE 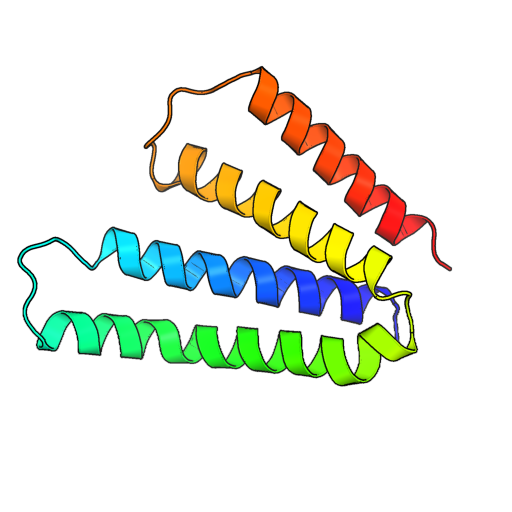A N 1
ATOM 681 C CA . ILE A 1 90 ? 12.476 3.006 -4.688 1.00 84.81 90 ILE A CA 1
ATOM 682 C C . ILE A 1 90 ? 12.698 3.578 -6.084 1.00 84.81 90 ILE A C 1
ATOM 684 O O . ILE A 1 90 ? 13.582 3.116 -6.806 1.00 84.81 90 ILE A O 1
ATOM 688 N N . LEU A 1 91 ? 11.886 4.557 -6.477 1.00 83.88 91 LEU A N 1
ATOM 689 C CA . LEU A 1 91 ? 11.921 5.141 -7.815 1.00 83.88 91 LEU A CA 1
ATOM 690 C C . LEU A 1 91 ? 12.953 6.263 -7.947 1.00 83.88 91 LEU A C 1
ATOM 692 O O . LEU A 1 91 ? 13.379 6.537 -9.062 1.00 83.88 91 LEU A O 1
ATOM 696 N N . HIS A 1 92 ? 13.367 6.889 -6.838 1.00 82.81 92 HIS A N 1
ATOM 697 C CA . HIS A 1 92 ? 14.309 8.019 -6.825 1.00 82.81 92 HIS A CA 1
ATOM 698 C C . HIS A 1 92 ? 13.889 9.165 -7.771 1.00 82.81 92 HIS A C 1
ATOM 700 O O . HIS A 1 92 ? 14.723 9.901 -8.291 1.00 82.81 92 HIS A O 1
ATOM 706 N N . GLN A 1 93 ? 12.581 9.312 -8.018 1.00 71.44 93 GLN A N 1
ATOM 707 C CA . GLN A 1 93 ? 12.032 10.214 -9.039 1.00 71.44 93 GLN A CA 1
ATOM 708 C C . GLN A 1 93 ? 11.865 11.660 -8.557 1.00 71.44 93 GLN A C 1
ATOM 710 O O . GLN A 1 93 ? 11.631 12.552 -9.371 1.00 71.44 93 GLN A O 1
ATOM 715 N N . ARG A 1 94 ? 11.960 11.914 -7.247 1.00 66.19 94 ARG A N 1
ATOM 716 C CA . ARG A 1 94 ? 11.754 13.243 -6.658 1.00 66.19 94 ARG A CA 1
ATOM 717 C C . ARG A 1 94 ? 12.943 13.693 -5.820 1.00 66.19 94 ARG A C 1
ATOM 719 O O . ARG A 1 94 ? 13.511 12.928 -5.043 1.00 66.19 94 ARG A O 1
ATOM 726 N N . SER A 1 95 ? 13.266 14.980 -5.942 1.00 73.06 95 SER A N 1
ATOM 727 C 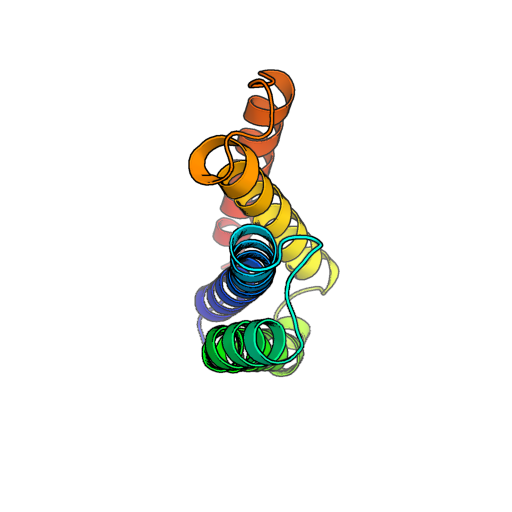CA . SER A 1 95 ? 14.137 15.677 -4.998 1.00 73.06 95 SER A CA 1
ATOM 728 C C . SER A 1 95 ? 13.498 15.660 -3.611 1.00 73.06 95 SER A C 1
ATOM 730 O O . SER A 1 95 ? 12.321 15.997 -3.474 1.00 73.06 95 SER A O 1
ATOM 732 N N . PHE A 1 96 ? 14.278 15.293 -2.595 1.00 70.56 96 PHE A N 1
ATOM 733 C CA . PHE A 1 96 ? 13.810 15.204 -1.215 1.00 70.56 96 PHE A CA 1
ATOM 734 C C . PHE A 1 96 ? 13.241 16.548 -0.735 1.00 70.56 96 PHE A C 1
ATOM 736 O O . PHE A 1 96 ? 13.971 17.535 -0.631 1.00 70.56 96 PHE A O 1
ATOM 743 N N . ASN A 1 97 ? 11.943 16.582 -0.427 1.00 82.62 97 ASN A N 1
ATOM 744 C CA . ASN A 1 97 ? 11.274 17.757 0.122 1.00 82.62 97 ASN A CA 1
ATOM 745 C C . ASN A 1 97 ? 11.082 17.593 1.637 1.00 82.62 97 ASN A C 1
ATOM 747 O O . ASN A 1 97 ? 10.329 16.732 2.095 1.00 82.62 97 ASN A O 1
ATOM 751 N N . GLN A 1 98 ? 11.744 18.449 2.418 1.00 84.06 98 GLN A N 1
ATOM 752 C CA . GLN A 1 98 ? 11.697 18.418 3.883 1.00 84.06 98 GLN A CA 1
ATOM 753 C C . GLN A 1 98 ? 10.273 18.596 4.435 1.00 84.06 98 GLN A C 1
ATOM 755 O O . GLN A 1 98 ? 9.921 17.961 5.427 1.00 84.06 98 GLN A O 1
ATOM 760 N N . LEU A 1 99 ? 9.434 19.407 3.779 1.00 87.25 99 LEU A N 1
ATOM 761 C CA . LEU A 1 99 ? 8.045 19.611 4.199 1.00 87.25 99 LEU A CA 1
ATOM 762 C C . LEU A 1 99 ? 7.192 18.354 3.990 1.00 87.25 99 LEU A C 1
ATOM 764 O O . LEU A 1 99 ? 6.383 18.018 4.853 1.00 87.25 99 LEU A O 1
ATOM 768 N N . GLU A 1 100 ? 7.399 17.629 2.885 1.00 83.50 100 GLU A N 1
ATOM 769 C CA . GLU A 1 100 ? 6.705 16.357 2.635 1.00 83.50 100 GLU A CA 1
ATOM 770 C C . GLU A 1 100 ? 7.096 15.311 3.684 1.00 83.50 100 GLU A C 1
ATOM 772 O O . GLU A 1 100 ? 6.228 14.633 4.229 1.00 83.50 100 GLU A O 1
ATOM 777 N N . PHE A 1 101 ? 8.382 15.238 4.038 1.00 87.19 101 PHE A N 1
ATOM 778 C CA . PHE A 1 101 ? 8.870 14.324 5.070 1.00 87.19 101 PHE A CA 1
ATOM 779 C C . PHE A 1 101 ? 8.243 14.604 6.445 1.00 87.19 101 PHE A C 1
ATOM 781 O O . PHE A 1 101 ? 7.759 13.685 7.106 1.00 87.19 101 PHE A O 1
ATOM 788 N N . ILE A 1 102 ? 8.181 15.875 6.857 1.00 91.56 102 ILE A N 1
ATOM 789 C CA . ILE A 1 102 ? 7.521 16.280 8.108 1.00 91.56 102 ILE A CA 1
ATOM 790 C C . ILE A 1 102 ? 6.023 15.938 8.066 1.00 91.56 102 ILE A C 1
ATOM 792 O O . ILE A 1 102 ? 5.489 15.389 9.031 1.00 91.56 102 ILE A O 1
ATOM 796 N N . GLY A 1 103 ? 5.346 16.200 6.944 1.00 88.88 103 GLY A N 1
ATOM 797 C CA . GLY A 1 103 ? 3.935 15.851 6.762 1.00 88.88 103 GLY A CA 1
ATOM 798 C C . GLY A 1 103 ? 3.673 14.349 6.906 1.00 88.88 103 GLY A C 1
ATOM 799 O O . GLY A 1 103 ? 2.739 13.946 7.598 1.00 88.88 103 GLY A O 1
ATOM 800 N N . VAL A 1 104 ? 4.536 13.508 6.331 1.00 89.88 104 VAL A N 1
ATOM 801 C CA . VAL A 1 104 ? 4.458 12.046 6.470 1.00 89.88 104 VAL A CA 1
ATOM 802 C C . VAL A 1 104 ? 4.634 11.612 7.926 1.00 89.88 104 VAL A C 1
ATOM 804 O O . VAL A 1 104 ? 3.885 10.752 8.385 1.00 89.88 104 VAL A O 1
ATOM 807 N N . ILE A 1 105 ? 5.547 12.230 8.683 1.00 91.19 105 ILE A N 1
ATOM 808 C CA . ILE A 1 105 ? 5.703 11.955 10.121 1.00 91.19 105 ILE A CA 1
ATOM 809 C C . ILE A 1 105 ? 4.399 12.250 10.873 1.00 91.19 105 ILE A C 1
ATOM 811 O O . ILE A 1 105 ? 3.933 11.402 11.635 1.00 91.19 105 ILE A O 1
ATOM 815 N N . PHE A 1 106 ? 3.766 13.402 10.629 1.00 92.00 106 PHE A N 1
ATOM 816 C CA . PHE A 1 106 ? 2.480 13.730 11.254 1.00 92.00 106 PHE A CA 1
ATOM 817 C C . PHE A 1 106 ? 1.381 12.724 10.903 1.00 92.00 106 PHE A C 1
ATOM 819 O O . PHE A 1 106 ? 0.602 12.341 11.776 1.00 92.00 106 PHE A O 1
ATOM 826 N N . ILE A 1 107 ? 1.338 1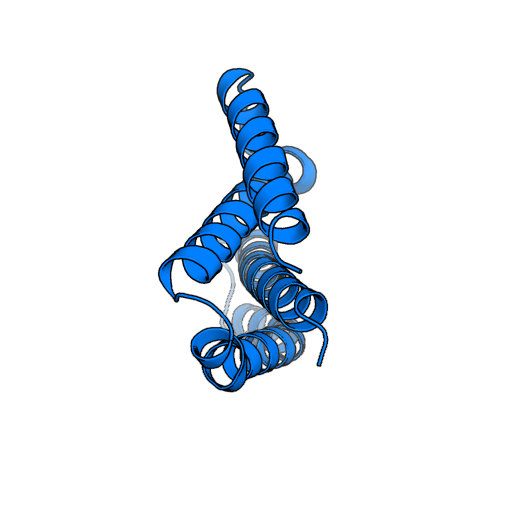2.249 9.656 1.00 89.62 107 ILE A N 1
ATOM 827 C CA . ILE A 1 107 ? 0.388 11.215 9.231 1.00 89.62 107 ILE A CA 1
ATOM 828 C C . ILE A 1 107 ? 0.657 9.897 9.966 1.00 89.62 107 ILE A C 1
ATOM 830 O O . ILE A 1 107 ? -0.290 9.280 10.451 1.00 89.62 107 ILE A O 1
ATOM 834 N N . ILE A 1 108 ? 1.920 9.479 10.109 1.00 88.06 108 ILE A N 1
ATOM 835 C CA . ILE A 1 108 ? 2.285 8.265 10.859 1.00 88.06 108 ILE A CA 1
ATOM 836 C C . ILE A 1 108 ? 1.818 8.374 12.312 1.00 88.06 108 ILE A C 1
ATOM 838 O O . ILE A 1 108 ? 1.182 7.450 12.818 1.00 88.06 108 ILE A O 1
ATOM 842 N N . PHE A 1 109 ? 2.074 9.508 12.970 1.00 89.12 109 PHE A N 1
ATOM 843 C CA . PHE A 1 109 ? 1.607 9.746 14.337 1.00 89.12 109 PHE A CA 1
ATOM 844 C C . PHE A 1 109 ? 0.079 9.751 14.433 1.00 89.12 109 PHE A C 1
ATOM 846 O O . PHE A 1 109 ? -0.474 9.095 15.312 1.00 89.12 109 PHE A O 1
ATOM 853 N N . GLY A 1 110 ? -0.617 10.433 13.521 1.00 84.81 110 GLY A N 1
ATOM 854 C CA . GLY A 1 110 ? -2.080 10.498 13.508 1.00 84.81 110 GLY A CA 1
ATOM 855 C C . GLY A 1 110 ? -2.736 9.131 13.296 1.00 84.81 110 GLY A C 1
ATOM 856 O O . GLY A 1 110 ? -3.664 8.765 14.021 1.00 84.81 110 GLY A O 1
ATOM 857 N N . VAL A 1 111 ? -2.221 8.336 12.353 1.00 83.25 111 VAL A N 1
ATOM 858 C CA . VAL A 1 111 ? -2.668 6.952 12.135 1.00 83.25 111 VAL A CA 1
ATOM 859 C C . VAL A 1 111 ? -2.339 6.089 13.356 1.00 83.25 111 VAL A C 1
ATOM 861 O O . VAL A 1 111 ? -3.213 5.378 13.839 1.00 83.25 111 VAL A O 1
ATOM 864 N N . GLY A 1 112 ? -1.130 6.191 13.915 1.00 80.69 112 GLY A N 1
ATOM 865 C CA . GLY A 1 112 ? -0.717 5.433 15.099 1.00 80.69 112 GLY A CA 1
ATOM 866 C C . GLY A 1 112 ? -1.588 5.710 16.327 1.00 80.69 112 GLY A C 1
ATOM 867 O O . GLY A 1 112 ? -2.064 4.777 16.973 1.00 80.69 112 GLY A O 1
ATOM 868 N N . LEU A 1 113 ? -1.877 6.982 16.606 1.00 82.06 113 LEU A N 1
ATOM 869 C CA . LEU A 1 113 ? -2.789 7.389 17.678 1.00 82.06 113 LEU A CA 1
ATOM 870 C C . LEU A 1 113 ? -4.212 6.887 17.431 1.00 82.06 113 LEU A C 1
ATOM 872 O O . LEU A 1 113 ? -4.870 6.439 18.363 1.00 82.06 113 LEU A O 1
ATOM 876 N N . THR A 1 114 ? -4.673 6.892 16.180 1.00 77.38 114 THR A N 1
ATOM 877 C CA . THR A 1 114 ? -5.991 6.356 15.811 1.00 77.38 114 THR A CA 1
ATOM 878 C C . THR A 1 114 ? -6.110 4.857 16.101 1.00 77.38 114 THR A C 1
ATOM 880 O O . THR A 1 114 ? -7.166 4.396 16.534 1.00 77.38 114 THR A O 1
ATOM 883 N N . LEU A 1 115 ? -5.027 4.102 15.900 1.00 72.69 115 LEU A N 1
ATOM 884 C CA . LEU A 1 115 ? -4.966 2.674 16.217 1.00 72.69 115 LEU A CA 1
ATOM 885 C C . LEU A 1 115 ? -4.947 2.416 17.730 1.00 72.69 115 LEU A C 1
ATOM 887 O O . LEU A 1 115 ? -5.588 1.475 18.186 1.00 72.69 115 LEU A O 1
ATOM 891 N N . TYR A 1 116 ? -4.245 3.253 18.500 1.00 72.00 116 TYR A N 1
ATOM 892 C CA . TYR A 1 116 ? -4.127 3.122 19.960 1.00 72.00 116 TYR A CA 1
ATOM 893 C C . TYR A 1 116 ? -5.331 3.662 20.738 1.00 72.00 116 TYR A C 1
ATOM 895 O O . TYR A 1 116 ? -5.632 3.181 21.825 1.00 72.00 116 TYR A O 1
ATOM 903 N N . SER A 1 117 ? -6.021 4.670 20.205 1.00 66.88 117 SER A N 1
ATOM 904 C CA . SER A 1 117 ? -7.113 5.370 20.889 1.00 66.88 117 SER A CA 1
ATOM 905 C C . SER A 1 117 ? -8.395 4.540 21.014 1.00 66.88 117 SER A C 1
ATOM 907 O O . SER A 1 117 ? -9.320 4.982 21.699 1.00 66.88 117 SER A O 1
ATOM 909 N N . LYS A 1 118 ? -8.501 3.382 20.352 1.00 56.06 118 LYS A N 1
ATOM 910 C CA . LYS A 1 118 ? -9.687 2.528 20.447 1.00 56.06 118 LYS A CA 1
ATOM 911 C C . LYS A 1 118 ? -9.403 1.254 21.255 1.00 56.06 118 LYS A C 1
ATOM 913 O O . LYS A 1 118 ? -8.656 0.413 20.751 1.00 56.06 118 LYS A O 1
ATOM 918 N N . PRO A 1 119 ? -9.996 1.109 22.459 1.00 45.31 119 PRO A N 1
ATOM 919 C CA . PRO A 1 119 ? -10.067 -0.173 23.158 1.00 45.31 119 PRO A CA 1
ATOM 920 C C . PRO A 1 119 ? -10.932 -1.188 22.394 1.00 45.31 119 PRO A C 1
ATOM 922 O O . PRO A 1 119 ? -11.885 -0.764 21.696 1.00 45.31 119 PRO A O 1
#

Solvent-accessible surface area (backbone atoms only — not comparable to full-atom values): 6606 Å² total; per-residue (Å²): 133,64,72,63,57,45,54,48,32,38,46,52,17,44,50,34,55,51,48,44,53,50,53,45,65,77,66,56,60,101,81,66,55,72,70,49,55,52,52,52,51,60,67,34,46,67,43,48,51,53,23,51,52,18,48,49,48,29,67,69,51,33,55,78,74,41,62,59,69,60,54,50,50,45,44,50,40,48,42,53,47,48,51,50,48,42,38,54,75,70,65,60,77,54,82,88,51,70,68,60,54,54,51,43,51,54,38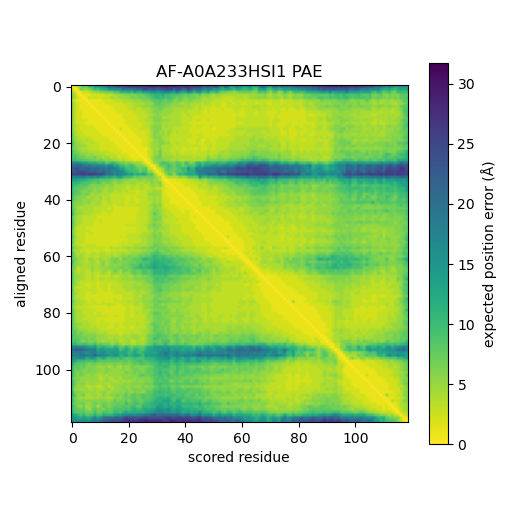,52,51,54,45,52,49,61,63,67,72,56,132

Secondary structure (DSSP, 8-state):
--HHHHHHHHHHHHHHHHHHHHHHHHH--TT--HHHHHHHHHHHHHHHHHHHHHHHHIIIIIHHHS-HHHHHHHHHHHHHHHHHHIIIIIS--S---HHHHHHHHHHHHHHHHHHHS--

Mean predicted aligned error: 6.19 Å